Protein AF-A0A7S2QI42-F1 (afdb_monomer_lite)

pLDDT: mean 88.2, std 7.89, range [58.62, 97.25]

Organism: NCBI:txid1333877

Foldseek 3Di:
DVVVCVVVVLVQLLLQFDPVDPCRVVVNVVVVVVVVVCVVVVVVCLVVPLVCCQQQNDVVVPGHNVCSVVVSVVVVVVVVVVVVVVVVVCVVVGDDDDDPDPDDVVVVVVVCLVVLVPPPVSVVVVVVVVCVVVVVVVVVD

Secondary structure (DSSP, 8-state):
-HHHHHHHHHHHHHTTS-TTSTTHHHHHHHHHHHHHHHHHHHHHHHHHHHHHHHHH-BGGGTB-GGGHHHHHHHHHHHHHHHHHHHHHHGGGGPPP---S--S-HHHHHHHHHHHHTTSHHHHHHHHHHHHHHHHHHHTT-

Radius of gyration: 22.17 Å; chains: 1; bounding box: 61×28×54 Å

InterPro domains:
  IPR000109 Proton-dependent oligopeptide transporter family [PF00854] (1-119)
  IPR036259 MFS transporter superfamily [G3DSA:1.20.1250.20] (1-128)

Sequence (141 aa):
GAGGIKPNVCTMGANQFDPEDPKAEAQRASFFMHFYMTINAGSSISHALLSSWASSGAPQFGVSLEYGYFFAWAIAATFMALACCVFILGRLCYREVVPKEEGPVISLMLNTLWTGRKAAVGKLALLGWFLIPVVIVVSFV

Structure (mmCIF, N/CA/C/O backbone):
data_AF-A0A7S2QI42-F1
#
_entry.id   AF-A0A7S2QI42-F1
#
loop_
_atom_site.group_PDB
_atom_site.id
_atom_site.type_symbol
_atom_site.label_atom_id
_atom_site.label_alt_id
_atom_site.label_comp_id
_atom_site.label_asym_id
_atom_site.label_entity_id
_atom_site.label_seq_id
_atom_site.pdbx_PDB_ins_code
_atom_site.Cartn_x
_atom_site.Cartn_y
_atom_site.Cartn_z
_atom_site.occupancy
_atom_site.B_iso_or_equiv
_atom_site.auth_seq_id
_atom_site.auth_comp_id
_atom_site.auth_asym_id
_atom_site.auth_atom_id
_atom_site.pdbx_PDB_model_num
ATOM 1 N N . GLY A 1 1 ? -7.311 -9.023 -6.476 1.00 64.81 1 GLY A N 1
ATOM 2 C CA . GLY A 1 1 ? -6.822 -7.757 -7.071 1.00 64.81 1 GLY A CA 1
ATOM 3 C C . GLY A 1 1 ? -7.159 -6.563 -6.186 1.00 64.81 1 GLY A C 1
ATOM 4 O O . GLY A 1 1 ? -7.793 -6.752 -5.153 1.00 64.81 1 GLY A O 1
ATOM 5 N N . ALA A 1 2 ? -6.767 -5.343 -6.578 1.00 77.94 2 ALA A N 1
ATOM 6 C CA . ALA A 1 2 ? -6.876 -4.133 -5.744 1.00 77.94 2 ALA A CA 1
ATOM 7 C C . ALA A 1 2 ? -8.298 -3.829 -5.225 1.00 77.94 2 ALA A C 1
ATOM 9 O O . ALA A 1 2 ? -8.441 -3.354 -4.101 1.00 77.94 2 ALA A O 1
ATOM 10 N N . GLY A 1 3 ? -9.339 -4.162 -5.999 1.00 80.88 3 GLY A N 1
ATOM 11 C CA . GLY A 1 3 ? -10.740 -3.984 -5.593 1.00 80.88 3 GLY A CA 1
ATOM 12 C C . GLY A 1 3 ? -11.142 -4.778 -4.345 1.00 80.88 3 GLY A C 1
ATOM 13 O O . GLY A 1 3 ? -11.990 -4.324 -3.591 1.00 80.88 3 GLY A O 1
ATOM 14 N N . GLY A 1 4 ? -10.493 -5.917 -4.080 1.00 84.81 4 GLY A N 1
ATOM 15 C CA . GLY A 1 4 ? -10.711 -6.687 -2.853 1.00 84.81 4 GLY A CA 1
ATOM 16 C C . GLY A 1 4 ? -9.850 -6.214 -1.681 1.00 84.81 4 GLY A C 1
ATOM 17 O O . GLY A 1 4 ? -10.290 -6.262 -0.543 1.00 84.81 4 GLY A O 1
ATOM 18 N N . ILE A 1 5 ? -8.631 -5.730 -1.932 1.00 88.25 5 ILE A N 1
ATOM 19 C CA . ILE A 1 5 ? -7.699 -5.345 -0.857 1.00 88.25 5 ILE A CA 1
ATOM 20 C C . ILE A 1 5 ? -8.136 -4.032 -0.199 1.00 88.25 5 ILE A C 1
ATOM 22 O O . ILE A 1 5 ? -8.186 -3.949 1.024 1.00 88.25 5 ILE A O 1
ATOM 26 N N . LYS A 1 6 ? -8.492 -3.017 -0.999 1.00 84.81 6 LYS A N 1
ATOM 27 C CA . LYS A 1 6 ? -8.797 -1.661 -0.511 1.00 84.81 6 LYS A CA 1
ATOM 28 C C . LYS A 1 6 ? -9.882 -1.598 0.580 1.00 84.81 6 LYS A C 1
ATOM 30 O O . LYS A 1 6 ? -9.606 -0.988 1.609 1.00 84.81 6 LYS A O 1
ATOM 35 N N . PRO A 1 7 ? -11.074 -2.210 0.423 1.00 84.62 7 PRO A N 1
ATOM 36 C CA . PRO A 1 7 ? -12.102 -2.144 1.464 1.00 84.62 7 PRO A CA 1
ATOM 37 C C . PRO A 1 7 ? -11.780 -3.017 2.687 1.00 84.62 7 PRO A C 1
ATOM 39 O O . PRO A 1 7 ? -12.269 -2.746 3.780 1.00 84.62 7 PRO A O 1
ATOM 42 N N . ASN A 1 8 ? -10.958 -4.057 2.524 1.00 89.06 8 ASN A N 1
ATOM 43 C CA . ASN A 1 8 ? -10.729 -5.048 3.573 1.00 89.06 8 ASN A CA 1
ATOM 44 C C . ASN A 1 8 ? -9.499 -4.739 4.438 1.00 89.06 8 ASN A C 1
ATOM 46 O O . ASN A 1 8 ? -9.514 -5.040 5.628 1.00 89.06 8 ASN A O 1
ATOM 50 N N . VAL A 1 9 ? -8.460 -4.099 3.889 1.00 91.69 9 VAL A N 1
ATOM 51 C CA . VAL A 1 9 ? -7.217 -3.815 4.630 1.00 91.69 9 VAL A CA 1
ATOM 52 C C . VAL A 1 9 ? -7.424 -2.798 5.754 1.00 91.69 9 VAL A C 1
ATOM 54 O O . VAL A 1 9 ? -6.926 -2.997 6.859 1.00 91.69 9 VAL A O 1
ATOM 57 N N . CYS A 1 10 ? -8.214 -1.745 5.514 1.00 91.25 10 CYS A N 1
ATOM 58 C CA . CYS A 1 10 ? -8.516 -0.734 6.529 1.00 91.25 10 CYS A CA 1
ATOM 59 C C . CYS A 1 10 ? -9.343 -1.328 7.672 1.00 91.25 10 CYS A C 1
ATOM 61 O O . CYS A 1 10 ? -9.054 -1.085 8.842 1.00 91.25 10 CYS A O 1
ATOM 63 N N . THR A 1 11 ? -10.347 -2.139 7.329 1.00 89.94 11 THR A N 1
ATOM 64 C CA . THR A 1 11 ? -11.207 -2.826 8.299 1.00 89.94 11 THR A CA 1
ATOM 65 C C . THR A 1 11 ? -10.407 -3.830 9.123 1.00 89.94 11 THR A C 1
ATOM 67 O O . THR A 1 11 ? -10.481 -3.817 10.348 1.00 89.94 11 THR A O 1
ATOM 70 N N . MET A 1 12 ? -9.572 -4.648 8.476 1.00 91.88 12 MET A N 1
ATOM 71 C CA . MET A 1 12 ? -8.697 -5.594 9.168 1.00 91.88 12 MET A CA 1
ATOM 72 C C . MET A 1 12 ? -7.712 -4.886 10.106 1.00 91.88 12 MET A C 1
ATOM 74 O O . MET A 1 12 ? -7.544 -5.333 11.239 1.00 91.88 12 MET A O 1
ATOM 78 N N . GLY A 1 13 ? -7.090 -3.788 9.662 1.00 92.56 13 GLY A N 1
ATOM 79 C CA . GLY A 1 13 ? -6.172 -2.992 10.480 1.00 92.56 13 GLY A CA 1
ATOM 80 C C . GLY A 1 13 ? -6.857 -2.363 11.694 1.00 92.56 13 GLY A C 1
ATOM 81 O O . GLY A 1 13 ? -6.339 -2.450 12.803 1.00 92.56 13 GLY A O 1
ATOM 82 N N . ALA A 1 14 ? -8.058 -1.802 11.517 1.00 91.69 14 ALA A N 1
ATOM 83 C CA . ALA A 1 14 ? -8.858 -1.280 12.628 1.00 91.69 14 ALA A CA 1
ATOM 84 C C . ALA A 1 14 ? -9.211 -2.364 13.657 1.00 91.69 14 ALA A C 1
ATOM 86 O O . ALA A 1 14 ? -9.179 -2.099 14.855 1.00 91.69 14 ALA A O 1
ATOM 87 N N . ASN A 1 15 ? -9.505 -3.580 13.193 1.00 92.56 15 ASN A N 1
ATOM 88 C CA . ASN A 1 15 ? -9.891 -4.710 14.038 1.00 92.56 15 ASN A CA 1
ATOM 89 C C . ASN A 1 15 ? -8.758 -5.242 14.934 1.00 92.56 15 ASN A C 1
ATOM 91 O O . ASN A 1 15 ? -9.029 -6.012 15.860 1.00 92.56 15 ASN A O 1
ATOM 95 N N . GLN A 1 16 ? -7.507 -4.835 14.687 1.00 93.12 16 GLN A N 1
ATOM 96 C CA . GLN A 1 16 ? -6.366 -5.231 15.517 1.00 93.12 16 G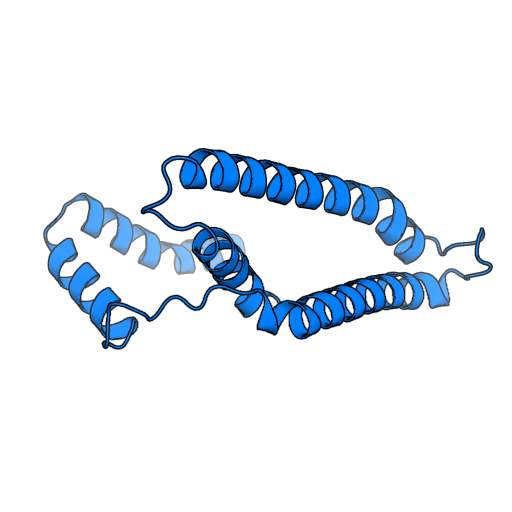LN A CA 1
ATOM 97 C C . GLN A 1 16 ? -6.370 -4.566 16.900 1.00 93.12 16 GLN A C 1
ATOM 99 O O . GLN A 1 16 ? -5.751 -5.089 17.820 1.00 93.12 16 GLN A O 1
ATOM 104 N N . PHE A 1 17 ? -7.080 -3.447 17.060 1.00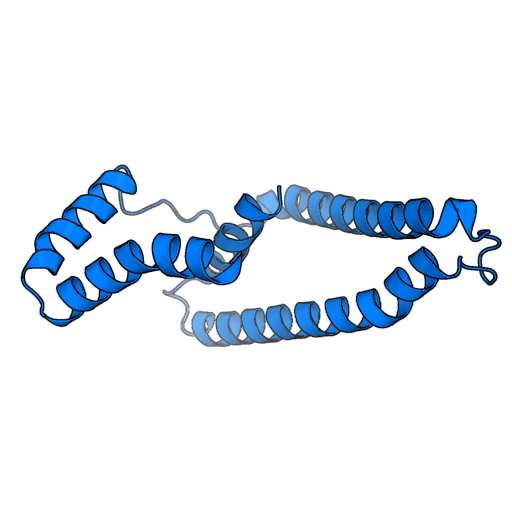 93.19 17 PHE A N 1
ATOM 105 C CA . PHE A 1 17 ? -7.164 -2.712 18.321 1.00 93.19 17 PHE A CA 1
ATOM 106 C C . PHE A 1 17 ? -8.387 -3.172 19.122 1.00 93.19 17 PHE A C 1
ATOM 108 O O . PHE A 1 17 ? -9.498 -3.222 18.590 1.00 93.19 17 PHE A O 1
ATOM 115 N N . ASP A 1 18 ? -8.183 -3.538 20.389 1.00 89.69 18 ASP A N 1
ATOM 116 C CA . ASP A 1 18 ? -9.256 -4.037 21.250 1.00 89.69 18 ASP A CA 1
ATOM 117 C C . ASP A 1 18 ? -10.078 -2.885 21.854 1.00 89.69 18 ASP A C 1
ATOM 119 O O . ASP A 1 18 ? -9.509 -2.084 22.590 1.00 89.69 18 ASP A O 1
ATOM 123 N N . PRO A 1 19 ? -11.400 -2.789 21.611 1.00 87.25 19 PRO A N 1
ATOM 124 C CA . PRO A 1 19 ? -12.233 -1.743 22.208 1.00 87.25 19 PRO A CA 1
ATOM 125 C C . PRO A 1 19 ? -12.249 -1.730 23.743 1.00 87.25 19 PRO A C 1
ATOM 127 O O . PRO A 1 19 ? -12.623 -0.713 24.327 1.00 87.25 19 PRO A O 1
ATOM 130 N N . GLU A 1 20 ? -11.889 -2.837 24.397 1.00 88.50 20 GLU A N 1
ATOM 131 C CA . GLU A 1 20 ? -11.825 -2.925 25.861 1.00 88.50 20 GLU A CA 1
ATOM 132 C C . GLU A 1 20 ? -10.550 -2.289 26.444 1.00 88.50 20 GLU A C 1
ATOM 134 O O . GLU A 1 20 ? -10.519 -1.958 27.632 1.00 88.50 20 GLU A O 1
ATOM 139 N N . ASP A 1 21 ? -9.510 -2.062 25.629 1.00 91.38 21 ASP A N 1
ATOM 140 C CA . ASP A 1 21 ? -8.303 -1.354 26.063 1.00 91.38 21 ASP A CA 1
ATOM 141 C C . ASP A 1 21 ? -8.521 0.172 25.981 1.00 91.38 21 ASP A C 1
ATOM 143 O O . ASP A 1 21 ? -8.709 0.718 24.890 1.00 91.38 21 ASP A O 1
ATOM 147 N N . PRO A 1 22 ? -8.420 0.917 27.100 1.00 90.94 22 PRO A N 1
ATOM 148 C CA . PRO A 1 22 ? -8.567 2.373 27.101 1.00 90.94 22 PRO A CA 1
ATOM 149 C C . PRO A 1 22 ? -7.549 3.108 26.208 1.00 90.94 22 PRO A C 1
ATOM 151 O O . PRO A 1 22 ? -7.760 4.278 25.880 1.00 90.94 22 PRO A O 1
ATOM 154 N N . LYS A 1 23 ? -6.444 2.465 25.806 1.00 92.50 23 LYS A N 1
ATOM 155 C CA . LYS A 1 23 ? -5.439 3.033 24.888 1.00 92.50 23 LYS A CA 1
ATOM 156 C C . LYS A 1 23 ? -5.695 2.701 23.416 1.00 92.50 23 LYS A C 1
ATOM 158 O O . LYS A 1 23 ? -5.071 3.329 22.554 1.00 92.50 23 LYS A O 1
ATOM 163 N N . ALA A 1 24 ? -6.588 1.760 23.115 1.00 91.88 24 ALA A N 1
ATOM 164 C CA . ALA A 1 24 ? -6.796 1.254 21.762 1.00 91.88 24 ALA A CA 1
ATOM 165 C C . ALA A 1 24 ? -7.214 2.344 20.777 1.00 91.88 24 ALA A C 1
ATOM 167 O O . ALA A 1 24 ? -6.678 2.403 19.675 1.00 91.88 24 ALA A O 1
ATOM 168 N N . GLU A 1 25 ? -8.103 3.255 21.176 1.00 91.44 25 GLU A N 1
ATOM 169 C CA . GLU A 1 25 ? -8.559 4.334 20.293 1.00 91.44 25 GLU A CA 1
ATOM 170 C C . GLU A 1 25 ? -7.423 5.301 19.920 1.00 91.44 25 GLU A C 1
ATOM 172 O O . GLU A 1 25 ? -7.273 5.667 18.752 1.00 91.44 25 GLU A O 1
ATOM 177 N N . ALA A 1 26 ? -6.546 5.647 20.869 1.00 93.94 26 ALA A N 1
ATOM 178 C CA . ALA A 1 26 ? -5.381 6.487 20.588 1.00 93.94 26 ALA A CA 1
ATOM 179 C C . ALA A 1 26 ? -4.369 5.779 19.665 1.00 93.94 26 ALA A C 1
ATOM 181 O O . ALA A 1 26 ? -3.838 6.384 18.727 1.00 93.94 26 ALA A O 1
ATOM 182 N N . GLN A 1 27 ? -4.123 4.486 19.891 1.00 93.81 27 GLN A N 1
ATOM 183 C CA . GLN A 1 27 ? -3.238 3.680 19.046 1.00 93.81 27 GLN A CA 1
ATOM 184 C C . GLN A 1 27 ? -3.810 3.491 17.636 1.00 93.81 27 GLN A C 1
ATOM 186 O O . GLN A 1 27 ? -3.081 3.620 16.652 1.00 93.81 27 GLN A O 1
ATOM 191 N N . ARG A 1 28 ? -5.120 3.267 17.529 1.00 94.31 28 ARG A N 1
ATOM 192 C CA . ARG A 1 28 ? -5.852 3.148 16.268 1.00 94.31 28 ARG A CA 1
ATOM 193 C C . ARG A 1 28 ? -5.806 4.444 15.465 1.00 94.31 28 ARG A C 1
ATOM 195 O O . ARG A 1 28 ? -5.556 4.404 14.260 1.00 94.31 28 ARG A O 1
ATOM 202 N N . ALA A 1 29 ? -6.000 5.593 16.112 1.00 94.56 29 ALA A N 1
ATOM 203 C CA . ALA A 1 29 ? -5.868 6.896 15.462 1.00 94.56 29 ALA A CA 1
ATOM 204 C C . ALA A 1 29 ? -4.445 7.111 14.922 1.00 94.56 29 ALA A C 1
ATOM 206 O O . ALA A 1 29 ? -4.272 7.488 13.760 1.00 94.56 29 ALA A O 1
ATOM 207 N N . SER A 1 30 ? -3.426 6.792 15.727 1.00 95.88 30 SER A N 1
ATOM 208 C CA . SER A 1 30 ? -2.025 6.840 15.297 1.00 95.88 30 SER A CA 1
ATOM 209 C C . SER A 1 30 ? -1.755 5.899 14.118 1.00 95.88 30 SER A C 1
ATOM 211 O O . SER A 1 30 ? -1.124 6.305 13.142 1.00 95.88 30 SER A O 1
ATOM 213 N N . PHE A 1 31 ? -2.281 4.672 14.143 1.00 95.50 31 PHE A N 1
ATOM 214 C CA . PHE A 1 31 ? -2.181 3.731 13.026 1.00 95.50 31 PHE A CA 1
ATOM 215 C C . PHE A 1 31 ? -2.734 4.328 11.730 1.00 95.50 31 PHE A C 1
ATOM 217 O O . PHE A 1 31 ? -2.035 4.335 10.717 1.00 95.50 31 PHE A O 1
ATOM 224 N N . PHE A 1 32 ? -3.946 4.892 11.758 1.00 95.62 32 PHE A N 1
ATOM 225 C CA . PHE A 1 32 ? -4.533 5.507 10.568 1.00 95.62 32 PHE A CA 1
ATOM 226 C C . PHE A 1 32 ? -3.756 6.736 10.099 1.00 95.62 32 PHE A C 1
ATOM 228 O O . PHE A 1 32 ? -3.588 6.919 8.894 1.00 95.62 32 PHE A O 1
ATOM 235 N N . MET A 1 33 ? -3.218 7.540 11.016 1.00 97.06 33 MET A N 1
ATOM 236 C CA . MET A 1 33 ? -2.345 8.658 10.657 1.00 97.06 33 MET A CA 1
ATOM 237 C C . MET A 1 33 ? -1.115 8.177 9.872 1.00 97.06 33 MET A C 1
ATOM 239 O O . MET A 1 33 ? -0.847 8.676 8.778 1.00 97.06 33 MET A O 1
ATOM 243 N N . HIS A 1 34 ? -0.402 7.166 10.381 1.00 95.94 34 HIS A N 1
ATOM 244 C CA . HIS A 1 34 ? 0.756 6.584 9.695 1.00 95.94 34 HIS A CA 1
ATOM 245 C C . HIS A 1 34 ? 0.367 5.914 8.372 1.00 95.94 34 HIS A C 1
ATOM 247 O O . HIS A 1 34 ? 1.075 6.048 7.371 1.00 95.94 34 HIS A O 1
ATOM 253 N N . PHE A 1 35 ? -0.782 5.244 8.329 1.00 94.88 35 PHE A N 1
ATOM 254 C CA . PHE A 1 35 ? -1.306 4.616 7.121 1.00 94.88 35 PHE A CA 1
ATOM 255 C C . PHE A 1 35 ? -1.562 5.644 6.008 1.00 94.88 35 PHE A C 1
ATOM 257 O O . PHE A 1 35 ? -1.049 5.503 4.900 1.00 94.88 35 PHE A O 1
ATOM 264 N N . TYR A 1 36 ? -2.271 6.737 6.298 1.00 95.31 36 TYR A N 1
ATOM 265 C CA . TYR A 1 36 ? -2.533 7.774 5.294 1.00 95.31 36 TYR A CA 1
ATOM 266 C C . TYR A 1 36 ? -1.282 8.563 4.912 1.00 95.31 36 TYR A C 1
ATOM 268 O O . TYR A 1 36 ? -1.109 8.913 3.742 1.00 95.31 36 TYR A O 1
ATOM 276 N N . MET A 1 37 ? -0.384 8.819 5.863 1.00 97.06 37 MET A N 1
ATOM 277 C CA . MET A 1 37 ? 0.898 9.454 5.571 1.00 97.06 37 MET A CA 1
ATOM 278 C C . MET A 1 37 ? 1.724 8.607 4.594 1.00 97.06 37 MET A C 1
ATOM 280 O O . MET A 1 37 ? 2.211 9.133 3.594 1.00 97.06 37 MET A O 1
ATOM 284 N N . THR A 1 38 ? 1.850 7.300 4.841 1.00 96.12 38 THR A N 1
ATOM 285 C CA . THR A 1 38 ? 2.632 6.402 3.973 1.00 96.12 38 THR A CA 1
ATOM 286 C C . THR A 1 38 ? 2.000 6.225 2.594 1.00 96.12 38 THR A C 1
ATOM 288 O O . THR A 1 38 ? 2.735 6.179 1.610 1.00 96.12 38 THR A O 1
ATOM 291 N N . ILE A 1 39 ? 0.666 6.223 2.478 1.00 94.56 39 ILE A N 1
ATOM 292 C CA . ILE A 1 39 ? -0.026 6.224 1.176 1.00 94.56 39 ILE A CA 1
ATOM 293 C C . ILE A 1 39 ? 0.316 7.479 0.373 1.00 94.56 39 ILE A C 1
ATOM 295 O O . ILE A 1 39 ? 0.705 7.376 -0.790 1.00 94.56 39 ILE A O 1
ATOM 299 N N . ASN A 1 40 ? 0.189 8.660 0.980 1.00 95.44 40 ASN A N 1
ATOM 300 C CA . ASN A 1 40 ? 0.468 9.916 0.286 1.00 95.44 40 ASN A CA 1
ATOM 301 C C . ASN A 1 40 ? 1.950 10.025 -0.092 1.00 95.44 40 ASN A C 1
ATOM 303 O O . ASN A 1 40 ? 2.271 10.346 -1.234 1.00 95.44 40 ASN A O 1
ATOM 307 N N . ALA A 1 41 ? 2.856 9.686 0.829 1.00 96.81 41 ALA A N 1
ATOM 308 C CA . ALA A 1 41 ? 4.290 9.675 0.559 1.00 96.81 41 ALA A CA 1
ATOM 309 C C . ALA A 1 41 ? 4.655 8.676 -0.554 1.00 96.81 41 ALA A C 1
ATOM 311 O O . ALA A 1 41 ? 5.348 9.036 -1.505 1.00 96.81 41 ALA A O 1
ATOM 312 N N . GLY A 1 42 ? 4.141 7.446 -0.482 1.00 95.44 42 GLY A N 1
ATOM 313 C CA . GLY A 1 42 ? 4.364 6.412 -1.492 1.00 95.44 42 GLY A CA 1
ATOM 314 C C . GLY A 1 42 ? 3.814 6.798 -2.865 1.00 95.44 42 GLY A C 1
ATOM 315 O O . GLY A 1 42 ? 4.481 6.567 -3.874 1.00 95.44 42 GLY A O 1
ATOM 316 N N . SER A 1 43 ? 2.647 7.446 -2.913 1.00 95.12 43 SER A N 1
ATOM 317 C CA . SER A 1 43 ? 2.069 7.984 -4.149 1.00 95.12 43 SER A CA 1
ATOM 318 C C . SER A 1 43 ? 2.956 9.068 -4.759 1.00 95.12 43 SER A C 1
ATOM 320 O O . SER A 1 43 ? 3.259 9.005 -5.950 1.00 95.12 43 SER A O 1
ATOM 322 N N . SER A 1 44 ? 3.425 10.025 -3.955 1.00 95.75 44 SER A N 1
ATOM 323 C CA . SER A 1 44 ? 4.316 11.095 -4.419 1.00 95.75 44 SER A CA 1
ATOM 324 C C . SER A 1 44 ? 5.641 10.550 -4.955 1.00 95.75 44 SER A C 1
ATOM 326 O O . SER A 1 44 ? 6.066 10.940 -6.040 1.00 95.75 44 SER A O 1
ATOM 328 N N . ILE A 1 45 ? 6.264 9.601 -4.246 1.00 95.56 45 ILE A N 1
ATOM 329 C CA . ILE A 1 45 ? 7.516 8.957 -4.681 1.00 95.56 45 ILE A CA 1
ATOM 330 C C . ILE A 1 45 ? 7.298 8.161 -5.973 1.00 95.56 45 ILE A C 1
ATOM 332 O O . ILE A 1 45 ? 8.088 8.275 -6.910 1.00 95.56 45 ILE A O 1
ATOM 336 N N . SER A 1 46 ? 6.216 7.382 -6.051 1.00 94.94 46 SER A N 1
ATOM 337 C CA . SER A 1 46 ? 5.894 6.591 -7.245 1.00 94.94 46 SER A CA 1
ATOM 338 C C . SER A 1 46 ? 5.641 7.490 -8.452 1.00 94.94 46 SER A C 1
ATOM 340 O O . SER A 1 46 ? 6.126 7.214 -9.546 1.00 94.94 46 SER A O 1
ATOM 342 N N . HIS A 1 47 ? 4.928 8.598 -8.258 1.00 93.94 47 HIS A N 1
ATOM 343 C CA . HIS A 1 47 ? 4.680 9.552 -9.328 1.00 93.94 47 HIS A CA 1
ATOM 344 C C . HIS A 1 47 ? 5.973 10.241 -9.785 1.00 93.94 47 HIS A C 1
ATOM 346 O O . HIS A 1 47 ? 6.223 10.327 -10.983 1.00 93.94 47 HIS A O 1
ATOM 352 N N . ALA A 1 48 ? 6.832 10.663 -8.855 1.00 93.25 48 ALA A N 1
ATOM 353 C CA . ALA A 1 48 ? 8.090 11.329 -9.186 1.00 93.25 48 ALA A CA 1
ATOM 354 C C . ALA A 1 48 ? 9.097 10.404 -9.895 1.00 93.25 48 ALA A C 1
ATOM 356 O O . ALA A 1 48 ? 9.761 10.825 -10.842 1.00 93.25 48 ALA A O 1
ATOM 357 N N . LEU A 1 49 ? 9.222 9.150 -9.446 1.00 93.31 49 LEU A N 1
ATOM 358 C CA . LEU A 1 49 ? 10.250 8.223 -9.929 1.00 93.31 49 LEU A CA 1
ATOM 359 C C . LEU A 1 49 ? 9.720 7.252 -10.983 1.00 93.31 49 LEU A C 1
ATOM 361 O O . LEU A 1 49 ? 10.183 7.275 -12.122 1.00 93.31 49 LEU A O 1
ATOM 365 N N . LEU A 1 50 ? 8.740 6.412 -10.630 1.00 92.94 50 LEU A N 1
ATOM 366 C CA . LEU A 1 50 ? 8.271 5.335 -11.511 1.00 92.94 50 LEU A CA 1
ATOM 367 C C . LEU A 1 50 ? 7.638 5.891 -12.791 1.00 92.94 50 LEU A C 1
ATOM 369 O O . LEU A 1 50 ? 7.844 5.309 -13.851 1.00 92.94 50 LEU A O 1
ATOM 373 N N . SER A 1 51 ? 6.925 7.023 -12.726 1.00 93.00 51 SER A N 1
ATOM 374 C CA . SER A 1 51 ? 6.360 7.652 -13.932 1.00 93.00 51 SER A CA 1
ATOM 375 C C . SER A 1 51 ? 7.447 8.124 -14.900 1.00 93.00 51 SER A C 1
ATOM 377 O O . SER A 1 51 ? 7.310 7.959 -16.115 1.00 93.00 51 SER A O 1
ATOM 379 N N . SER A 1 52 ? 8.531 8.689 -14.363 1.00 92.44 52 SER A N 1
ATOM 380 C CA . SER A 1 52 ? 9.680 9.139 -15.151 1.00 92.44 52 SER A CA 1
ATOM 381 C C . SER A 1 52 ? 10.427 7.947 -15.752 1.00 92.44 52 SER A C 1
ATOM 383 O O . SER A 1 52 ? 10.661 7.914 -16.956 1.00 92.44 52 SER A O 1
ATOM 385 N N . TRP A 1 53 ? 10.700 6.909 -14.957 1.00 93.50 53 TRP A N 1
ATOM 386 C CA . TRP A 1 53 ? 11.381 5.700 -15.434 1.00 93.50 53 TRP A CA 1
ATOM 387 C C . TRP A 1 53 ? 10.574 4.917 -16.467 1.00 93.50 53 TRP A C 1
ATOM 389 O O . TRP A 1 53 ? 11.153 4.367 -17.401 1.00 93.50 53 TRP A O 1
ATOM 399 N N . ALA A 1 54 ? 9.247 4.893 -16.333 1.00 92.62 54 ALA A N 1
ATOM 400 C CA . ALA A 1 54 ? 8.371 4.271 -17.316 1.00 92.62 54 ALA A CA 1
ATOM 401 C C . ALA A 1 54 ? 8.402 5.005 -18.666 1.00 92.62 54 ALA A C 1
ATOM 403 O O . ALA A 1 54 ? 8.454 4.356 -19.706 1.00 92.62 54 ALA A O 1
ATOM 404 N N . SER A 1 55 ? 8.391 6.343 -18.641 1.00 91.56 55 SER A N 1
ATOM 405 C CA . SER A 1 55 ? 8.193 7.174 -19.841 1.00 91.56 55 SER A CA 1
ATOM 406 C C . SER A 1 55 ? 9.489 7.613 -20.523 1.00 91.56 55 SER A C 1
ATOM 408 O O . SER A 1 55 ? 9.472 7.905 -21.714 1.00 91.56 55 SER A O 1
ATOM 410 N N . SER A 1 56 ? 10.595 7.683 -19.781 1.00 90.50 56 SER A N 1
ATOM 411 C CA . SER A 1 56 ? 11.889 8.191 -20.259 1.00 90.50 56 SER A CA 1
ATOM 412 C C . SER A 1 56 ? 13.011 7.148 -20.165 1.00 90.50 56 SER A C 1
ATOM 414 O O . SER A 1 56 ? 14.150 7.434 -20.533 1.00 90.50 56 SER A O 1
ATOM 416 N N . GLY A 1 57 ? 12.712 5.940 -19.676 1.00 88.69 57 GLY A N 1
ATOM 417 C CA . GLY A 1 57 ? 13.724 4.964 -19.270 1.00 88.69 57 GLY A CA 1
ATOM 418 C C . GLY A 1 57 ? 14.434 5.377 -17.976 1.00 88.69 57 GLY A C 1
ATOM 419 O O . GLY A 1 57 ? 14.168 6.435 -17.400 1.00 88.69 57 GLY A O 1
ATOM 420 N N . ALA A 1 58 ? 15.362 4.545 -17.504 1.00 89.81 58 ALA A N 1
ATOM 421 C CA . ALA A 1 58 ? 16.165 4.844 -16.318 1.00 89.81 58 ALA A CA 1
ATOM 422 C C . ALA A 1 58 ? 17.666 4.720 -16.637 1.00 89.81 58 ALA A C 1
ATOM 424 O O . ALA A 1 58 ? 18.295 3.716 -16.278 1.00 89.81 58 ALA A O 1
ATOM 425 N N . PRO A 1 59 ? 18.264 5.734 -17.298 1.00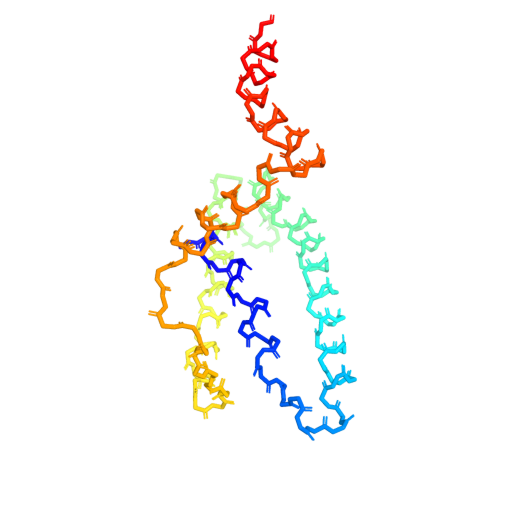 84.81 59 PRO A N 1
ATOM 426 C CA . PRO A 1 59 ? 19.670 5.709 -17.706 1.00 84.81 59 PRO A CA 1
ATOM 427 C C . PRO A 1 59 ? 20.635 5.487 -16.537 1.00 84.81 59 PRO A C 1
ATOM 429 O O . PRO A 1 59 ? 21.638 4.797 -16.692 1.00 84.81 59 PRO A O 1
ATOM 432 N N . GLN A 1 60 ? 20.297 5.996 -15.347 1.00 87.88 60 GLN A N 1
ATOM 433 C CA . GLN A 1 60 ? 21.067 5.793 -14.114 1.00 87.88 60 GLN A CA 1
ATOM 434 C C . GLN A 1 60 ? 21.195 4.317 -13.695 1.00 87.88 60 GLN A C 1
ATOM 436 O O . GLN A 1 60 ? 22.115 3.974 -12.961 1.00 87.88 60 GLN A O 1
ATOM 441 N N . PHE A 1 61 ? 20.291 3.452 -14.161 1.00 87.69 61 PHE A N 1
ATOM 442 C CA . PHE A 1 61 ? 20.301 2.009 -13.912 1.00 87.69 61 PHE A CA 1
ATOM 443 C C . PHE A 1 61 ? 20.608 1.201 -15.183 1.00 87.69 61 PHE A C 1
ATOM 445 O O . PHE A 1 61 ? 20.442 -0.015 -15.189 1.00 87.69 61 PHE A O 1
ATOM 452 N N . GLY A 1 62 ? 21.031 1.860 -16.270 1.00 89.81 62 GLY A N 1
ATOM 453 C CA . GLY A 1 62 ? 21.303 1.211 -17.556 1.00 89.81 62 GLY A CA 1
ATOM 454 C C . GLY A 1 62 ? 20.053 0.712 -18.291 1.00 89.81 62 GLY A C 1
ATOM 455 O O . GLY A 1 62 ? 20.169 -0.095 -19.209 1.00 89.81 62 GLY A O 1
ATOM 456 N N . VAL A 1 63 ? 18.858 1.173 -17.904 1.00 91.38 63 VAL A N 1
ATOM 457 C CA . VAL A 1 63 ? 17.588 0.761 -18.517 1.00 91.38 63 VAL A CA 1
ATOM 458 C C . VAL A 1 63 ? 17.251 1.708 -19.663 1.00 91.38 63 VAL A C 1
ATOM 460 O O . VAL A 1 63 ? 17.038 2.904 -19.446 1.00 91.38 63 VAL A O 1
ATOM 463 N N . SER A 1 64 ? 17.182 1.175 -20.884 1.00 90.31 64 SER A N 1
ATOM 464 C CA . SER A 1 64 ? 16.750 1.931 -22.061 1.00 90.31 64 SER A CA 1
ATOM 465 C C . SER A 1 64 ? 15.247 2.232 -22.023 1.00 90.31 64 SER A C 1
ATOM 467 O O . SER A 1 64 ? 14.482 1.603 -21.291 1.00 90.31 64 SER A O 1
ATOM 469 N N . LEU A 1 65 ? 14.809 3.192 -22.843 1.00 91.06 65 LEU A N 1
ATOM 470 C CA . LEU A 1 65 ? 13.403 3.595 -22.944 1.00 91.06 65 LEU A CA 1
ATOM 471 C C . LEU A 1 65 ? 12.462 2.418 -23.264 1.00 91.06 65 LEU A C 1
ATOM 473 O O . LEU A 1 65 ? 11.373 2.337 -22.707 1.00 91.06 65 LEU A O 1
ATOM 477 N N . GLU A 1 66 ? 12.906 1.484 -24.106 1.00 91.88 66 GLU A N 1
ATOM 478 C CA . GLU A 1 66 ? 12.132 0.302 -24.510 1.00 91.88 66 GLU A CA 1
ATOM 479 C C . GLU A 1 66 ? 11.726 -0.575 -23.314 1.00 91.88 66 GLU A C 1
ATOM 481 O O . GLU A 1 66 ? 10.612 -1.095 -23.267 1.00 91.88 66 GLU A O 1
ATOM 486 N N . TYR A 1 67 ? 12.590 -0.674 -22.299 1.00 93.12 67 TYR A N 1
ATOM 487 C CA . TYR A 1 67 ? 12.342 -1.471 -21.095 1.00 93.12 67 TYR A CA 1
ATOM 488 C C . TYR A 1 67 ? 11.819 -0.648 -19.910 1.00 93.12 67 TYR A C 1
ATOM 490 O O . TYR A 1 67 ? 11.586 -1.213 -18.840 1.00 93.12 67 TYR A O 1
ATOM 498 N N . GLY A 1 68 ? 11.595 0.662 -20.071 1.00 93.00 68 GLY A N 1
ATOM 499 C CA . GLY A 1 68 ? 11.189 1.562 -18.986 1.00 93.00 68 GLY A CA 1
ATOM 500 C C . GLY A 1 68 ? 9.902 1.121 -18.283 1.00 93.00 68 GLY A C 1
ATOM 501 O O . GLY A 1 68 ? 9.872 0.976 -17.057 1.00 93.00 68 GLY A O 1
ATOM 502 N N . TYR A 1 69 ? 8.847 0.828 -19.052 1.00 93.56 69 TYR A N 1
ATOM 503 C CA . TYR A 1 69 ? 7.585 0.318 -18.502 1.00 93.56 69 TYR A CA 1
ATOM 504 C C . TYR A 1 69 ? 7.771 -1.022 -17.791 1.00 93.56 69 TYR A C 1
ATOM 506 O O . TYR A 1 69 ? 7.328 -1.177 -16.655 1.00 93.56 69 TYR A O 1
ATOM 514 N N . PHE A 1 70 ? 8.455 -1.980 -18.419 1.00 94.94 70 PHE A N 1
ATOM 515 C CA . PHE A 1 70 ? 8.710 -3.278 -17.796 1.00 94.94 70 PHE A CA 1
ATOM 516 C C . PHE A 1 70 ? 9.431 -3.116 -16.451 1.00 94.94 70 PHE A C 1
ATOM 518 O O . PHE A 1 70 ? 9.009 -3.690 -15.449 1.00 94.94 70 PHE A O 1
ATOM 525 N N . PHE A 1 71 ? 10.458 -2.267 -16.406 1.00 94.50 71 PHE A N 1
ATOM 526 C CA . PHE A 1 71 ? 11.227 -1.984 -15.201 1.00 94.50 71 PHE A CA 1
ATOM 527 C C . PHE A 1 71 ? 10.372 -1.363 -14.086 1.00 94.50 71 PHE A C 1
ATOM 529 O O . PHE A 1 71 ? 10.374 -1.858 -12.957 1.00 94.50 71 PHE A O 1
ATOM 536 N N . ALA A 1 72 ? 9.583 -0.329 -14.393 1.00 94.75 72 ALA A N 1
ATOM 537 C CA . ALA A 1 72 ? 8.720 0.325 -13.408 1.00 94.75 72 ALA A CA 1
ATOM 538 C C . ALA A 1 72 ? 7.663 -0.636 -12.824 1.00 94.75 72 ALA A C 1
ATOM 540 O O . ALA A 1 72 ? 7.428 -0.652 -11.612 1.00 94.75 72 ALA A O 1
ATOM 541 N N . TRP A 1 73 ? 7.057 -1.477 -13.666 1.00 95.12 73 TRP A N 1
ATOM 542 C CA . TRP A 1 73 ? 6.075 -2.471 -13.227 1.00 95.12 73 TRP A CA 1
ATOM 543 C C . TRP A 1 73 ? 6.714 -3.630 -12.456 1.00 95.12 73 TRP A C 1
ATOM 545 O O . TRP A 1 73 ? 6.125 -4.103 -11.483 1.00 95.12 73 TRP A O 1
ATOM 555 N N . ALA A 1 74 ? 7.926 -4.055 -12.823 1.00 96.06 74 ALA A N 1
ATOM 556 C CA . ALA A 1 74 ? 8.679 -5.066 -12.083 1.00 96.06 74 ALA A CA 1
ATOM 557 C C . ALA A 1 74 ? 9.012 -4.594 -10.658 1.00 96.06 74 ALA A C 1
ATOM 559 O O . ALA A 1 74 ? 8.857 -5.355 -9.698 1.00 96.06 74 ALA A O 1
ATOM 560 N N . ILE A 1 75 ? 9.389 -3.320 -10.496 1.00 95.50 75 ILE A N 1
ATOM 561 C CA . ILE A 1 75 ? 9.585 -2.708 -9.175 1.00 95.50 75 ILE A CA 1
ATOM 562 C C . ILE A 1 75 ? 8.279 -2.745 -8.374 1.00 95.50 75 ILE A C 1
ATOM 564 O O . ILE A 1 75 ? 8.266 -3.247 -7.249 1.00 95.50 75 ILE A O 1
ATOM 568 N N . ALA A 1 76 ? 7.168 -2.279 -8.954 1.00 94.81 76 ALA A N 1
ATOM 569 C CA . ALA A 1 76 ? 5.869 -2.286 -8.279 1.00 94.81 76 ALA A CA 1
ATOM 570 C C . ALA A 1 76 ? 5.435 -3.706 -7.859 1.00 94.81 76 ALA A C 1
ATOM 572 O O . ALA A 1 76 ? 4.979 -3.912 -6.731 1.00 94.81 76 ALA A O 1
ATOM 573 N N . ALA A 1 77 ? 5.636 -4.698 -8.731 1.00 95.94 77 ALA A N 1
ATOM 574 C CA . ALA A 1 77 ? 5.360 -6.101 -8.437 1.00 95.94 77 ALA A CA 1
ATOM 575 C C . ALA A 1 77 ? 6.233 -6.635 -7.290 1.00 95.94 77 ALA A C 1
ATOM 577 O O . ALA A 1 77 ? 5.730 -7.345 -6.419 1.00 95.94 77 ALA A O 1
ATOM 578 N N . THR A 1 78 ? 7.509 -6.247 -7.242 1.00 97.25 78 THR A N 1
ATOM 579 C CA . THR A 1 78 ? 8.443 -6.647 -6.177 1.00 97.25 78 THR A CA 1
ATOM 580 C C . THR A 1 78 ? 8.005 -6.108 -4.814 1.00 97.25 78 THR A C 1
ATOM 582 O O . THR A 1 78 ? 7.936 -6.868 -3.847 1.00 97.25 78 THR A O 1
ATOM 585 N N . PHE A 1 79 ? 7.633 -4.826 -4.726 1.00 95.75 79 PHE A N 1
ATOM 586 C CA . PHE A 1 79 ? 7.110 -4.245 -3.482 1.00 95.75 79 PHE A CA 1
ATOM 587 C C . PHE A 1 79 ? 5.792 -4.895 -3.045 1.00 95.75 79 PHE A C 1
ATOM 589 O O . PHE A 1 79 ? 5.606 -5.159 -1.856 1.00 95.75 79 PHE A O 1
ATOM 596 N N . MET A 1 80 ? 4.896 -5.202 -3.989 1.00 95.31 80 MET A N 1
ATOM 597 C CA . MET A 1 80 ? 3.655 -5.922 -3.690 1.00 95.31 80 MET A CA 1
ATOM 598 C C . MET A 1 80 ? 3.935 -7.333 -3.153 1.00 95.31 80 MET A C 1
ATOM 600 O O . MET A 1 80 ? 3.326 -7.743 -2.166 1.00 95.31 80 MET A O 1
ATOM 604 N N . ALA A 1 81 ? 4.873 -8.064 -3.761 1.00 96.75 81 ALA A N 1
ATOM 605 C CA . ALA A 1 81 ? 5.274 -9.390 -3.301 1.00 96.75 81 ALA A CA 1
ATOM 606 C C . ALA A 1 81 ? 5.875 -9.337 -1.888 1.00 96.75 81 ALA A C 1
ATOM 608 O O . ALA A 1 81 ? 5.478 -10.122 -1.028 1.00 96.75 81 ALA A O 1
ATOM 609 N N . LEU A 1 82 ? 6.754 -8.367 -1.615 1.00 97.19 82 LEU A N 1
ATOM 610 C CA . LEU A 1 82 ? 7.316 -8.149 -0.281 1.00 97.19 82 LEU A CA 1
ATOM 611 C C . LEU A 1 82 ? 6.220 -7.851 0.753 1.00 97.19 82 LEU A C 1
ATOM 613 O O . LEU A 1 82 ? 6.211 -8.453 1.827 1.00 97.19 82 LEU A O 1
ATOM 617 N N . ALA A 1 83 ? 5.271 -6.972 0.421 1.00 94.62 83 ALA A N 1
ATOM 618 C CA . ALA A 1 83 ? 4.138 -6.665 1.288 1.00 94.62 83 ALA A CA 1
ATOM 619 C C . ALA A 1 83 ? 3.276 -7.909 1.567 1.00 94.62 83 ALA A C 1
ATOM 621 O O . ALA A 1 83 ? 2.902 -8.146 2.715 1.00 94.62 83 ALA A O 1
ATOM 622 N N . CYS A 1 84 ? 3.014 -8.742 0.553 1.00 94.69 84 CYS A N 1
ATOM 623 C CA . CYS A 1 84 ? 2.341 -10.031 0.730 1.00 94.69 84 CYS A CA 1
ATOM 624 C C . CYS A 1 84 ? 3.118 -10.966 1.662 1.00 94.69 84 CYS A C 1
ATOM 626 O O . CYS A 1 84 ? 2.510 -11.564 2.546 1.00 94.69 84 CYS A O 1
ATOM 628 N N . CYS A 1 85 ? 4.438 -11.080 1.502 1.00 97.06 85 CYS A N 1
ATOM 629 C CA . CYS A 1 85 ? 5.270 -11.905 2.376 1.00 97.06 85 CYS A CA 1
ATOM 630 C C . CYS A 1 85 ? 5.172 -11.443 3.834 1.00 97.06 85 CYS A C 1
ATOM 632 O O . CYS A 1 85 ? 4.879 -12.256 4.706 1.00 97.06 85 CYS A O 1
ATOM 634 N N . VAL A 1 86 ? 5.342 -10.143 4.099 1.00 95.94 86 VAL A N 1
ATOM 635 C CA . VAL A 1 86 ? 5.208 -9.575 5.453 1.00 95.94 86 VAL A CA 1
ATOM 636 C C . VAL A 1 86 ? 3.811 -9.835 6.022 1.00 95.94 86 VAL A C 1
ATOM 638 O O . VAL A 1 86 ? 3.683 -10.245 7.174 1.00 95.94 86 VAL A O 1
ATOM 641 N N . PHE A 1 87 ? 2.770 -9.656 5.209 1.00 93.81 87 PHE A N 1
ATOM 642 C CA . PHE A 1 87 ? 1.388 -9.895 5.618 1.00 93.81 87 PHE A CA 1
ATOM 643 C C . PHE A 1 87 ? 1.119 -11.368 5.973 1.00 93.81 87 PHE A C 1
ATOM 645 O O . PHE A 1 87 ? 0.480 -11.672 6.975 1.00 93.81 87 PHE A O 1
ATOM 652 N N . ILE A 1 88 ? 1.628 -12.312 5.179 1.00 94.88 88 ILE A N 1
ATOM 653 C CA . ILE A 1 88 ? 1.450 -13.747 5.440 1.00 94.88 88 ILE A CA 1
ATOM 654 C C . ILE A 1 88 ? 2.235 -14.172 6.686 1.00 94.88 88 ILE A C 1
ATOM 656 O O . ILE A 1 88 ? 1.706 -14.903 7.523 1.00 94.88 88 ILE A O 1
ATOM 660 N N . LEU A 1 89 ? 3.476 -13.701 6.834 1.00 96.56 89 LEU A N 1
ATOM 661 C CA . LEU A 1 89 ? 4.318 -14.017 7.991 1.00 96.56 89 LEU A CA 1
ATOM 662 C C . LEU A 1 89 ? 3.748 -13.441 9.295 1.00 96.56 89 LEU A C 1
ATOM 664 O O . LEU A 1 89 ? 3.869 -14.067 10.345 1.00 96.56 89 LEU A O 1
ATOM 668 N N . GLY A 1 90 ? 3.075 -12.291 9.229 1.00 93.25 90 GLY A N 1
ATOM 669 C CA . GLY A 1 90 ? 2.429 -11.655 10.377 1.00 93.25 90 GLY A CA 1
ATOM 670 C C . GLY A 1 90 ? 1.171 -12.362 10.891 1.00 93.25 90 GLY A C 1
ATOM 671 O O . GLY A 1 90 ? 0.647 -11.955 11.924 1.00 93.25 90 GLY A O 1
ATOM 672 N N . ARG A 1 91 ? 0.690 -13.424 10.224 1.00 91.31 91 ARG A N 1
ATOM 673 C CA . ARG A 1 91 ? -0.594 -14.079 10.535 1.00 91.31 91 ARG A CA 1
ATOM 674 C C . ARG A 1 91 ? -0.746 -14.499 11.995 1.00 91.31 91 ARG A C 1
ATOM 676 O O . ARG A 1 91 ? -1.834 -14.379 12.542 1.00 91.31 91 ARG A O 1
ATOM 683 N N . LEU A 1 92 ? 0.333 -14.963 12.622 1.00 89.19 92 L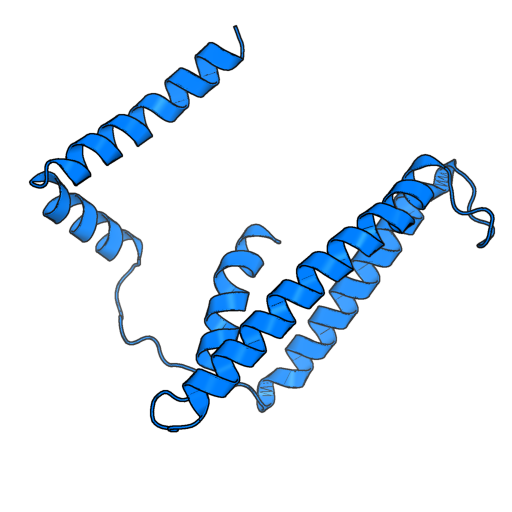EU A N 1
ATOM 684 C CA . LEU A 1 92 ? 0.322 -15.420 14.018 1.00 89.19 92 LEU A CA 1
ATOM 685 C C . LEU A 1 92 ? 0.165 -14.278 15.033 1.00 89.19 92 LEU A C 1
ATOM 687 O O . LEU A 1 92 ? -0.144 -14.531 16.192 1.00 89.19 92 LEU A O 1
ATOM 691 N N . CYS A 1 93 ? 0.389 -13.033 14.612 1.00 91.38 93 CYS A N 1
ATOM 692 C CA . CYS A 1 93 ? 0.271 -11.848 15.455 1.00 91.38 93 CYS A CA 1
ATOM 693 C C . CYS A 1 93 ? -1.071 -11.128 15.276 1.00 91.38 93 CYS A C 1
ATOM 695 O O . CYS A 1 93 ? -1.314 -10.135 15.958 1.00 91.38 93 CYS A O 1
ATOM 697 N N . TYR A 1 94 ? -1.917 -11.574 14.342 1.00 92.94 94 TYR A N 1
ATOM 698 C CA . TYR A 1 94 ? -3.182 -10.910 14.060 1.00 92.94 94 TYR A CA 1
ATOM 699 C C . TYR A 1 94 ? -4.265 -11.315 15.051 1.00 92.94 94 TYR A C 1
ATOM 701 O O . TYR A 1 94 ? -4.452 -12.489 15.364 1.00 92.94 94 TYR A O 1
ATOM 709 N N . ARG A 1 95 ? -5.028 -10.320 15.495 1.00 90.31 95 ARG A N 1
ATOM 710 C CA . ARG A 1 95 ? -6.274 -10.516 16.225 1.00 90.31 95 ARG A CA 1
ATOM 711 C C . ARG A 1 95 ? -7.368 -10.895 15.234 1.00 90.31 95 ARG A C 1
ATOM 713 O O . ARG A 1 95 ? -7.713 -10.110 14.344 1.00 90.31 95 ARG A O 1
ATOM 720 N N . GLU A 1 96 ? -7.920 -12.091 15.399 1.00 84.69 96 GLU A N 1
ATOM 721 C CA . GLU A 1 96 ? -9.097 -12.537 14.659 1.00 84.69 96 GLU A CA 1
ATOM 722 C C . GLU A 1 96 ? -10.362 -11.988 15.325 1.00 84.69 96 GLU A C 1
ATOM 724 O O . GLU A 1 96 ? -10.632 -12.242 16.497 1.00 84.69 96 GLU A O 1
ATOM 729 N N . VAL A 1 97 ? -11.143 -11.210 14.574 1.00 80.38 97 VAL A N 1
ATOM 730 C CA . VAL A 1 97 ? -12.444 -10.709 15.028 1.00 80.38 97 VAL A CA 1
ATOM 731 C C . VAL A 1 97 ? -13.526 -11.560 14.384 1.00 80.38 97 VAL A C 1
ATOM 733 O O . VAL A 1 97 ? -13.712 -11.519 13.168 1.00 80.38 97 VAL A O 1
ATOM 736 N N . VAL A 1 98 ? -14.236 -12.334 15.204 1.00 75.81 98 VAL A N 1
ATOM 737 C CA . VAL A 1 98 ? -15.368 -13.149 14.753 1.00 75.81 98 VAL A CA 1
ATOM 738 C C . VAL A 1 98 ? -16.517 -12.211 14.342 1.00 75.81 98 VAL A C 1
ATOM 740 O O . VAL A 1 98 ? -16.893 -11.340 15.133 1.00 75.81 98 VAL A O 1
ATOM 743 N N . PRO A 1 99 ? -17.072 -12.333 13.120 1.00 67.56 99 PRO A N 1
ATOM 744 C CA . PRO A 1 99 ? -18.202 -11.517 12.687 1.00 67.56 99 PRO A CA 1
ATOM 745 C C . PRO A 1 99 ? -19.406 -11.709 13.617 1.00 67.56 99 PRO A C 1
ATOM 747 O O . PRO A 1 99 ? -19.786 -12.837 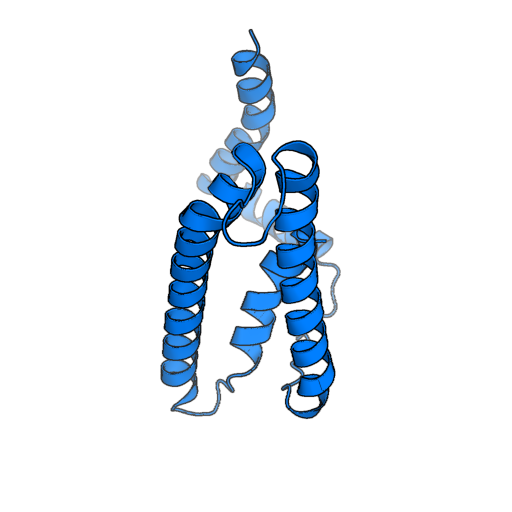13.909 1.00 67.56 99 PRO A O 1
ATOM 750 N N . LYS A 1 100 ? -20.023 -10.608 14.065 1.00 65.88 100 LYS A N 1
ATOM 751 C CA . LYS A 1 100 ? -21.248 -10.645 14.888 1.00 65.88 100 LYS A CA 1
ATOM 752 C C . LYS A 1 100 ? -22.531 -10.860 14.075 1.00 65.88 100 LYS A C 1
ATOM 754 O O . LYS A 1 100 ? -23.570 -11.117 14.670 1.00 65.88 100 LYS A O 1
ATOM 759 N N . GLU A 1 101 ? -22.477 -10.745 12.747 1.00 61.75 101 GLU A N 1
ATOM 760 C CA . GLU A 1 101 ? -23.639 -10.943 11.876 1.00 61.75 101 GLU A CA 1
ATOM 761 C C . GLU A 1 101 ? -23.462 -12.168 10.976 1.00 61.75 101 GLU A C 1
ATOM 763 O O . GLU A 1 101 ? -22.537 -12.239 10.169 1.00 61.75 101 GLU A O 1
ATOM 768 N N . GLU A 1 102 ? -24.379 -13.125 11.117 1.00 58.62 102 GLU A N 1
ATOM 769 C CA . GLU A 1 102 ? -24.372 -14.425 10.429 1.00 58.62 102 GLU A CA 1
ATOM 770 C C . GLU A 1 102 ? -25.073 -14.391 9.049 1.00 58.62 102 GLU A C 1
ATOM 772 O O . GLU A 1 102 ? -25.234 -15.422 8.396 1.00 58.62 102 GLU A O 1
ATOM 777 N N . GLY A 1 103 ? -25.520 -13.214 8.586 1.00 68.44 103 GLY A N 1
ATOM 778 C CA . GLY A 1 103 ? -26.367 -13.064 7.397 1.00 68.44 103 GLY A CA 1
ATOM 779 C C . GLY A 1 103 ? -25.628 -12.643 6.113 1.00 68.44 103 GLY A C 1
ATOM 780 O O . GLY A 1 103 ? -24.611 -11.950 6.170 1.00 68.44 103 GLY A O 1
ATOM 781 N N . PRO A 1 104 ? -26.151 -12.970 4.912 1.00 80.50 104 PRO A N 1
ATOM 782 C CA . PRO A 1 104 ? -25.606 -12.458 3.656 1.00 80.50 104 PRO A CA 1
ATOM 783 C C . PRO A 1 104 ? -25.701 -10.925 3.600 1.00 80.50 104 PRO A C 1
ATOM 785 O O . PRO A 1 104 ? -26.791 -10.376 3.767 1.00 80.50 104 PRO A O 1
ATOM 788 N N . VAL A 1 105 ? -24.611 -10.229 3.256 1.00 79.62 105 VAL A N 1
ATOM 789 C CA . VAL A 1 105 ? -24.561 -8.751 3.129 1.00 79.62 105 VAL A CA 1
ATOM 790 C C . VAL A 1 105 ? -25.666 -8.199 2.215 1.00 79.62 105 VAL A C 1
ATOM 792 O O . VAL A 1 105 ? -26.218 -7.131 2.466 1.00 79.62 105 VAL A O 1
ATOM 795 N N . ILE A 1 106 ? -26.048 -8.955 1.180 1.00 81.56 106 ILE A N 1
ATOM 796 C CA . ILE A 1 106 ? -27.150 -8.598 0.273 1.00 81.56 106 ILE A CA 1
ATOM 797 C C . ILE A 1 106 ? -28.475 -8.469 1.034 1.00 81.56 106 ILE A C 1
ATOM 799 O O . ILE A 1 106 ? -29.235 -7.541 0.778 1.00 81.56 106 ILE A O 1
ATOM 803 N N . SER A 1 107 ? -28.749 -9.357 1.991 1.00 81.06 107 SER A N 1
ATOM 804 C CA . SER A 1 107 ? -29.984 -9.313 2.782 1.00 81.06 107 SER A CA 1
ATOM 805 C C . SER A 1 107 ? -30.034 -8.086 3.698 1.00 81.06 107 SER A C 1
ATOM 807 O O . SER A 1 107 ? -31.064 -7.416 3.763 1.00 81.06 107 SER A O 1
ATOM 809 N N . LEU A 1 108 ? -28.902 -7.717 4.310 1.00 81.69 108 LEU A N 1
ATOM 810 C CA . LEU A 1 108 ? -28.760 -6.490 5.095 1.00 81.69 108 LEU A CA 1
ATOM 811 C C . LEU A 1 108 ? -28.988 -5.250 4.219 1.00 81.69 108 LEU A C 1
ATOM 813 O O . LEU A 1 108 ? -29.747 -4.348 4.584 1.00 81.69 108 LEU A O 1
ATOM 817 N N . MET A 1 109 ? -28.373 -5.224 3.034 1.00 81.88 109 MET A N 1
ATOM 818 C CA . MET A 1 109 ? -28.510 -4.123 2.082 1.00 81.88 109 MET A CA 1
ATOM 819 C C . MET A 1 109 ? -29.961 -3.970 1.612 1.00 81.88 109 MET A C 1
ATOM 821 O O . MET A 1 109 ? -30.505 -2.867 1.650 1.00 81.88 109 MET A O 1
ATOM 825 N N . LEU A 1 110 ? -30.617 -5.070 1.228 1.00 83.50 110 LEU A N 1
ATOM 826 C CA . LEU A 1 110 ? -32.020 -5.068 0.807 1.00 83.50 110 LEU A CA 1
ATOM 827 C C . LEU A 1 110 ? -32.953 -4.619 1.939 1.00 83.50 110 LEU A C 1
ATOM 829 O O . LEU A 1 110 ? -33.823 -3.782 1.701 1.00 83.50 110 LEU A O 1
ATOM 833 N N . ASN A 1 111 ? -32.740 -5.089 3.171 1.00 83.50 111 ASN A N 1
ATOM 834 C CA . ASN A 1 111 ? -33.525 -4.664 4.334 1.00 83.50 111 ASN A CA 1
ATOM 835 C C . ASN A 1 111 ? -33.339 -3.174 4.651 1.00 83.50 111 ASN A C 1
ATOM 837 O O . ASN A 1 111 ? -34.313 -2.480 4.956 1.00 83.50 111 ASN A O 1
ATOM 841 N N . THR A 1 112 ? -32.115 -2.659 4.528 1.00 81.38 112 THR A N 1
ATOM 842 C CA . THR A 1 112 ? -31.805 -1.236 4.745 1.00 81.38 112 THR A CA 1
ATOM 843 C C . THR A 1 112 ? -32.430 -0.357 3.657 1.00 81.38 112 THR A C 1
ATOM 845 O O . THR A 1 112 ? -33.014 0.685 3.951 1.00 81.38 112 THR A O 1
ATOM 848 N N . LEU A 1 113 ? -32.391 -0.789 2.393 1.00 80.31 113 LEU A N 1
ATOM 849 C CA . LEU A 1 113 ? -33.060 -0.093 1.287 1.00 80.31 113 LEU A CA 1
ATOM 850 C C . LEU A 1 113 ? -34.584 -0.105 1.453 1.00 80.31 113 LEU A C 1
ATOM 852 O O . LEU A 1 113 ? -35.251 0.911 1.241 1.00 80.31 113 LEU A O 1
ATOM 856 N N . TRP A 1 114 ? -35.139 -1.244 1.866 1.00 80.94 114 TRP A N 1
ATOM 857 C CA . TRP A 1 114 ? -36.572 -1.411 2.077 1.00 80.94 114 TRP A CA 1
ATOM 858 C C . TRP A 1 114 ? -37.098 -0.543 3.224 1.00 80.94 114 TRP A C 1
ATOM 860 O O . TRP A 1 114 ? -38.122 0.129 3.078 1.00 80.94 114 TRP A O 1
ATOM 870 N N . THR A 1 115 ? -36.379 -0.497 4.347 1.00 83.50 115 THR A N 1
ATOM 871 C CA . THR A 1 115 ? -36.709 0.376 5.486 1.00 83.50 115 THR A CA 1
ATOM 872 C C . THR A 1 115 ? -36.483 1.855 5.151 1.00 83.50 115 THR A C 1
ATOM 874 O O . THR A 1 115 ? -37.337 2.695 5.449 1.00 83.50 115 THR A O 1
ATOM 877 N N . GLY A 1 116 ? -35.401 2.176 4.435 1.00 74.19 116 GLY A N 1
ATOM 878 C CA . GLY A 1 116 ? -35.046 3.529 3.998 1.00 74.19 116 GLY A CA 1
ATOM 879 C C . GLY A 1 116 ? -35.957 4.134 2.920 1.00 74.19 116 GLY A C 1
ATOM 880 O O . GLY A 1 116 ? -36.014 5.359 2.794 1.00 74.19 116 GLY A O 1
ATOM 881 N N . ARG A 1 117 ? -36.742 3.325 2.190 1.00 78.31 117 ARG A N 1
ATOM 882 C CA . ARG A 1 117 ? -37.696 3.772 1.145 1.00 78.31 117 ARG A CA 1
ATOM 883 C C . ARG A 1 117 ? -38.686 4.842 1.626 1.00 78.31 117 ARG A C 1
ATOM 885 O O . ARG A 1 117 ? -39.190 5.631 0.820 1.00 78.31 117 ARG A O 1
ATOM 892 N N . LYS A 1 118 ? -39.020 4.858 2.919 1.00 80.06 118 LYS A N 1
ATOM 893 C CA . LYS A 1 118 ? -39.971 5.828 3.486 1.00 80.06 118 LYS A CA 1
ATOM 894 C C . LYS A 1 118 ? -39.336 7.192 3.788 1.00 80.06 118 LYS A C 1
ATOM 896 O O . LYS A 1 118 ? -40.069 8.175 3.861 1.00 80.06 118 LYS A O 1
ATOM 901 N N . ALA A 1 119 ? -38.012 7.279 3.904 1.00 83.44 119 ALA A N 1
ATOM 902 C CA . ALA A 1 119 ? -37.307 8.523 4.196 1.00 83.44 119 ALA A CA 1
ATOM 903 C C . ALA A 1 119 ? -37.118 9.381 2.932 1.00 83.44 119 ALA A C 1
ATOM 905 O O . ALA A 1 119 ? -36.745 8.876 1.873 1.00 83.44 119 ALA A O 1
ATOM 906 N N . ALA A 1 120 ? -37.327 10.698 3.043 1.00 79.25 120 ALA A N 1
ATOM 907 C CA . ALA A 1 120 ? -37.144 11.638 1.930 1.00 79.25 120 ALA A CA 1
ATOM 908 C C . ALA A 1 120 ? -35.705 11.618 1.374 1.00 79.25 120 ALA A C 1
ATOM 910 O O . ALA A 1 120 ? -35.510 11.612 0.160 1.00 79.25 120 ALA A O 1
ATOM 911 N N . VAL A 1 121 ? -34.709 11.501 2.261 1.00 77.19 121 VAL A N 1
ATOM 912 C CA . VAL A 1 121 ? -33.284 11.368 1.904 1.00 77.19 121 VAL A CA 1
ATOM 913 C C . VAL A 1 121 ? -33.012 10.060 1.152 1.00 77.19 121 VAL A C 1
ATOM 915 O O . VAL A 1 121 ? -32.274 10.056 0.171 1.00 77.19 121 VAL A O 1
ATOM 918 N N . GLY A 1 122 ? -33.668 8.960 1.546 1.00 75.38 122 GLY A N 1
ATOM 919 C CA . GLY A 1 122 ? -33.556 7.669 0.861 1.00 75.38 122 GLY A CA 1
ATOM 920 C C . GLY A 1 122 ? -34.103 7.713 -0.567 1.00 75.38 122 GLY A C 1
ATOM 921 O O . GLY A 1 122 ? -33.489 7.173 -1.483 1.00 75.38 122 GLY A O 1
ATOM 922 N N . LYS A 1 123 ? -35.212 8.429 -0.788 1.00 80.44 123 LYS A N 1
ATOM 923 C CA . LYS A 1 123 ? -35.780 8.635 -2.132 1.00 80.44 123 LYS A CA 1
ATOM 924 C C . LYS A 1 123 ? -34.866 9.471 -3.032 1.00 80.44 123 LYS A C 1
ATOM 926 O O . LYS A 1 123 ? -34.682 9.110 -4.190 1.00 80.44 123 LYS A O 1
ATOM 931 N N . LEU A 1 124 ? -34.272 10.543 -2.502 1.00 81.44 124 LEU A N 1
ATOM 932 C CA . LEU A 1 124 ? -33.291 11.376 -3.214 1.00 81.44 124 LEU A CA 1
ATOM 933 C C . LEU A 1 124 ? -32.039 10.582 -3.606 1.00 81.44 124 LEU A C 1
ATOM 935 O O . LEU A 1 124 ? -31.588 10.675 -4.745 1.00 81.44 124 LEU A O 1
ATOM 939 N N . ALA A 1 125 ? -31.520 9.754 -2.697 1.00 77.75 125 ALA A N 1
ATOM 940 C CA . ALA A 1 125 ? -30.376 8.892 -2.977 1.00 77.75 125 ALA A CA 1
ATOM 941 C C . ALA A 1 125 ? -30.686 7.864 -4.081 1.00 77.75 125 ALA A C 1
ATOM 943 O O . ALA A 1 125 ? -29.896 7.708 -5.010 1.00 77.75 125 ALA A O 1
ATOM 944 N N . LEU A 1 126 ? -31.850 7.206 -4.022 1.00 80.12 126 LEU A N 1
ATOM 945 C CA . LEU A 1 126 ? -32.286 6.249 -5.048 1.00 80.12 126 LEU A CA 1
ATOM 946 C C . LEU A 1 126 ? -32.450 6.906 -6.424 1.00 80.12 126 LEU A C 1
ATOM 948 O O . LEU A 1 126 ? -32.043 6.324 -7.427 1.00 80.12 126 LEU A O 1
ATOM 952 N N . LEU A 1 127 ? -33.000 8.124 -6.467 1.00 83.19 127 LEU A N 1
ATOM 953 C CA . LEU A 1 127 ? -33.119 8.900 -7.700 1.00 83.19 127 LEU A CA 1
ATOM 954 C C . LEU A 1 127 ? -31.733 9.230 -8.278 1.00 83.19 127 LEU A C 1
ATOM 956 O O . LEU A 1 127 ? -31.508 9.049 -9.470 1.00 83.19 127 LEU A O 1
ATOM 960 N N . GLY A 1 128 ? -30.786 9.638 -7.427 1.00 80.12 128 GLY A N 1
ATOM 961 C CA . GLY A 1 128 ? -29.402 9.904 -7.820 1.00 80.12 128 GLY A CA 1
ATOM 962 C C . GLY A 1 128 ? -28.719 8.685 -8.443 1.00 80.12 128 GLY A C 1
ATOM 963 O O . GLY A 1 128 ? -28.161 8.794 -9.531 1.00 80.12 128 GLY A O 1
ATOM 964 N N . TRP A 1 129 ? -28.837 7.507 -7.820 1.00 80.19 129 TRP A N 1
ATOM 965 C CA . TRP A 1 129 ? -28.290 6.256 -8.367 1.00 80.19 129 TRP A CA 1
ATOM 966 C C . TRP A 1 129 ? -28.879 5.886 -9.732 1.00 80.19 129 TRP A C 1
ATOM 968 O O . TRP A 1 129 ? -28.159 5.386 -10.594 1.00 80.19 129 TRP A O 1
ATOM 978 N N . PHE A 1 130 ? -30.163 6.170 -9.952 1.00 83.56 130 PHE A N 1
ATOM 979 C CA . PHE A 1 130 ? -30.828 5.925 -11.233 1.00 83.56 130 PHE A CA 1
ATOM 980 C C . PHE A 1 130 ? -30.412 6.913 -12.332 1.00 83.56 130 PHE A C 1
ATOM 982 O O . PHE A 1 130 ? -30.482 6.585 -13.515 1.00 83.56 130 PHE A O 1
ATOM 989 N N . LEU A 1 131 ? -29.970 8.114 -11.953 1.00 87.25 131 LEU A N 1
ATOM 990 C CA . LEU A 1 131 ? -29.521 9.154 -12.879 1.00 87.25 131 LEU A CA 1
ATOM 991 C C . LEU A 1 131 ? -28.047 9.006 -13.284 1.00 87.25 131 LEU A C 1
ATOM 993 O O . LEU A 1 131 ? -27.670 9.507 -14.339 1.00 87.25 131 LEU A O 1
ATOM 997 N N . ILE A 1 132 ? -27.220 8.290 -12.512 1.00 85.00 132 ILE A N 1
ATOM 998 C CA . ILE A 1 132 ? -25.796 8.067 -12.836 1.00 85.00 132 ILE A CA 1
ATOM 999 C C . ILE A 1 132 ? -25.594 7.476 -14.249 1.00 85.00 132 ILE A C 1
ATOM 1001 O O . ILE A 1 132 ? -24.798 8.040 -14.999 1.00 85.00 132 ILE A O 1
ATOM 1005 N N . PRO A 1 133 ? -26.306 6.413 -14.681 1.00 85.06 133 PRO A N 1
ATOM 1006 C CA . PRO A 1 133 ? -26.167 5.882 -16.040 1.00 85.06 133 PRO A CA 1
ATOM 1007 C C . PRO A 1 133 ? -26.535 6.904 -17.121 1.00 85.06 133 PRO A C 1
ATOM 1009 O O . PRO A 1 133 ? -25.885 6.960 -18.159 1.00 85.06 133 PRO A O 1
ATOM 1012 N N . VAL A 1 134 ? -27.546 7.742 -16.865 1.00 86.56 134 VAL A N 1
ATOM 1013 C CA . VAL A 1 134 ? -27.987 8.795 -17.792 1.00 86.56 134 VAL A CA 1
ATOM 1014 C C . VAL A 1 134 ? -26.909 9.866 -17.934 1.00 86.56 134 VAL A C 1
ATOM 1016 O O . VAL A 1 134 ? -26.571 10.242 -19.051 1.00 86.56 134 VAL A O 1
ATOM 1019 N N . VAL A 1 135 ? -26.319 10.312 -16.822 1.00 85.12 135 VAL A N 1
ATOM 1020 C CA . VAL A 1 135 ? -25.208 11.278 -16.831 1.00 85.12 135 VAL A CA 1
ATOM 1021 C C . VAL A 1 135 ? -23.999 10.719 -17.579 1.00 85.12 135 VAL A C 1
ATOM 1023 O O . VAL A 1 135 ? -23.385 11.43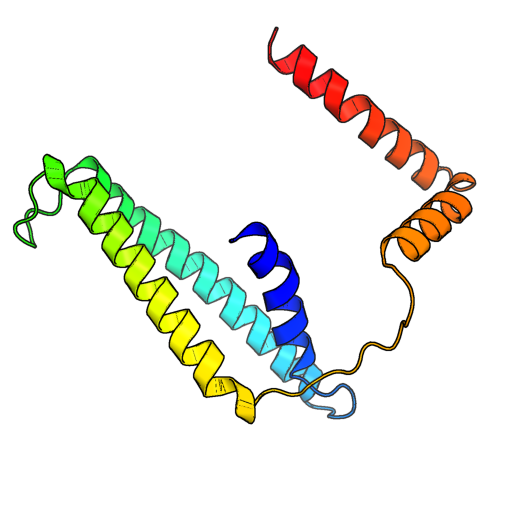9 -18.365 1.00 85.12 135 VAL A O 1
ATOM 1026 N N . ILE A 1 136 ? -23.679 9.437 -17.383 1.00 86.94 136 ILE A N 1
ATOM 1027 C CA . ILE A 1 136 ? -22.586 8.766 -18.098 1.00 86.94 136 ILE A CA 1
ATOM 1028 C C . ILE A 1 136 ? -22.853 8.773 -19.607 1.00 86.94 136 ILE A C 1
ATOM 1030 O O . ILE A 1 136 ? -21.986 9.199 -20.359 1.00 86.94 136 ILE A O 1
ATOM 1034 N N . VAL A 1 137 ? -24.049 8.371 -20.052 1.00 89.44 137 VAL A N 1
ATOM 1035 C CA . VAL A 1 137 ? -24.414 8.354 -21.481 1.00 89.44 137 VAL A CA 1
ATOM 1036 C C . VAL A 1 137 ? -24.370 9.756 -22.094 1.00 89.44 137 VAL A C 1
ATOM 1038 O O . VAL A 1 137 ? -23.817 9.921 -23.175 1.00 89.44 137 VAL A O 1
ATOM 1041 N N . VAL A 1 138 ? -24.894 10.767 -21.396 1.00 87.19 138 VAL A N 1
ATOM 1042 C CA . VAL A 1 138 ? -24.874 12.168 -21.856 1.00 87.19 138 VAL A CA 1
ATOM 1043 C C . VAL A 1 138 ? -23.453 12.737 -21.915 1.00 87.19 138 VAL A C 1
ATOM 1045 O O . VAL A 1 138 ? -23.184 13.576 -22.759 1.00 87.19 138 VAL A O 1
ATOM 1048 N N . SER A 1 139 ? -22.524 12.271 -21.075 1.00 80.44 139 SER A N 1
ATOM 1049 C CA . SER A 1 139 ? -21.127 12.742 -21.096 1.00 80.44 139 SER A CA 1
ATOM 1050 C C . SER A 1 139 ? -20.315 12.224 -22.292 1.00 80.44 139 SER A C 1
ATOM 1052 O O . SER A 1 139 ? -19.206 12.701 -22.521 1.00 80.44 139 SER A O 1
ATOM 1054 N N . PHE A 1 140 ? -20.827 11.228 -23.023 1.00 82.88 140 PHE A N 1
ATOM 1055 C CA . PHE A 1 140 ? -20.189 10.670 -24.221 1.00 82.88 140 PHE A CA 1
ATOM 1056 C C . PHE A 1 140 ? -20.750 11.242 -25.538 1.00 82.88 140 PHE A C 1
ATOM 1058 O O . PHE A 1 140 ? -20.282 10.836 -26.603 1.00 82.88 140 PHE A O 1
ATOM 1065 N N . VAL A 1 141 ? -21.738 12.145 -25.472 1.00 73.44 141 VAL A N 1
ATOM 1066 C CA . VAL A 1 141 ? -22.363 12.843 -26.615 1.00 73.44 141 VAL A CA 1
ATOM 1067 C C . VAL A 1 141 ? -21.898 14.293 -26.639 1.00 73.44 141 VAL A C 1
ATOM 1069 O O . VAL A 1 141 ? -21.592 14.778 -27.749 1.00 73.44 141 VAL A O 1
#